Protein AF-A0A6N9JJS1-F1 (afdb_monomer_lite)

pLDDT: mean 86.95, std 12.05, range [42.81, 97.44]

Sequence (148 aa):
ASPIPASSGKTDRHRLNRGGNRQANWALYEIAIKRMAYDERTRRYVARRTSEGKSRREAVRCLKRYIAREVYHVLMDPNPDGAAPEGPELAKMRKAMRVTQKKAAAELGLSAATLGHLERGKRRSTKLERRYYELLCELERALPQTAS

Organism: NCBI:txid74426

Foldseek 3Di:
DDFDAPDPDPDGDTHDDPDDDPVVLVVLLVVLVVCCVPPPVSVVQLVVVVVVVDDSVVSSVVSSVVSVVVVVCCVVCVPVPCLFDFLLVLVVLCVVLVHQLCRLQVVLVHDSVVSVCRNVVVDDDRVSSNVSVVVSVVSVVPDPPPDD

InterPro domains:
  IPR001387 Cro/C1-type, helix-turn-helix domain [PF01381] (90-124)
  IPR001387 Cro/C1-type, helix-turn-helix domain [PS50943] (90-124)
  IPR001387 Cro/C1-type, helix-turn-helix domain [cd00093] (87-124)
  IPR003346 Transposase IS116/IS110/IS902, C-terminal [PF02371] (2-46)
  IPR010982 Lambda repressor-like, DNA-binding domain superfamily [G3DSA:1.10.260.40] (87-143)
  IPR010982 Lambda repressor-like, DNA-binding domain superfamily [SSF47413] (89-130)
  IPR047650 Transposase IS110-like [PTHR33055] (2-77)

Secondary structure (DSSP, 8-state):
-PPEE--SSSS--EE----S-HHHHHHHHHHHHHHHHH-HHHHHHHHHHHHTT--HHHHHHHHHHHHHHHHHHHHH-S-TT--S--HHHHHHHHHHTT--HHHHHHHHT--HHHHHHHHTTSS--HHHHHHHHHHHHHHHHTS-----

Structure (mmCIF, N/CA/C/O backbone):
data_AF-A0A6N9JJS1-F1
#
_entry.id   AF-A0A6N9JJS1-F1
#
loop_
_atom_site.group_PDB
_atom_site.id
_atom_site.type_symbol
_atom_site.label_atom_id
_atom_site.label_alt_id
_atom_site.label_comp_id
_atom_site.label_asym_id
_atom_site.label_entity_id
_atom_site.label_seq_id
_atom_site.pdbx_PDB_ins_code
_atom_site.Cartn_x
_atom_site.Cartn_y
_atom_site.Cartn_z
_atom_site.occupancy
_atom_site.B_iso_or_equiv
_atom_site.auth_seq_id
_atom_site.auth_comp_id
_atom_site.auth_asym_id
_atom_site.auth_atom_id
_atom_site.pdbx_PDB_model_num
ATOM 1 N N . ALA A 1 1 ? -1.221 -0.941 20.546 1.00 53.38 1 ALA A N 1
ATOM 2 C CA . ALA A 1 1 ? -1.208 -0.489 21.953 1.00 53.38 1 ALA A CA 1
ATOM 3 C C . ALA A 1 1 ? -1.587 -1.653 22.860 1.00 53.38 1 ALA A C 1
ATOM 5 O O . ALA A 1 1 ? -2.727 -2.108 22.792 1.00 53.38 1 ALA A O 1
ATOM 6 N N . SER A 1 2 ? -0.629 -2.150 23.646 1.00 57.06 2 SER A N 1
ATOM 7 C CA . SER A 1 2 ? -0.891 -3.120 24.713 1.00 57.06 2 SER A CA 1
ATOM 8 C C . SER A 1 2 ? -1.406 -2.354 25.945 1.00 57.06 2 SER A C 1
ATOM 10 O O . SER A 1 2 ? -0.712 -1.427 26.380 1.00 57.06 2 SER A O 1
ATOM 12 N N . PRO A 1 3 ? -2.633 -2.608 26.439 1.00 64.00 3 PRO A N 1
ATOM 13 C CA . PRO A 1 3 ? -3.163 -1.953 27.634 1.00 64.00 3 PRO A CA 1
ATOM 14 C C . PRO A 1 3 ? -2.343 -2.363 28.861 1.00 64.00 3 PRO A C 1
ATOM 16 O O . PRO A 1 3 ? -1.981 -3.529 28.981 1.00 64.00 3 PRO A O 1
ATOM 19 N N . ILE A 1 4 ? -2.047 -1.426 29.765 1.00 62.56 4 ILE A N 1
ATOM 20 C CA . ILE A 1 4 ? -1.287 -1.758 30.977 1.00 62.56 4 ILE A CA 1
ATOM 21 C C . ILE A 1 4 ? -2.293 -2.100 32.080 1.00 62.56 4 ILE A C 1
ATOM 23 O O . ILE A 1 4 ? -3.207 -1.297 32.301 1.00 62.56 4 ILE A O 1
ATOM 27 N N . PRO A 1 5 ? -2.144 -3.235 32.783 1.00 69.62 5 PRO A N 1
ATOM 28 C CA . PRO A 1 5 ? -2.962 -3.535 33.951 1.00 69.62 5 PRO A CA 1
ATOM 29 C C . PRO A 1 5 ? -2.885 -2.384 34.961 1.00 69.62 5 PRO A C 1
ATOM 31 O O . PRO A 1 5 ? -1.808 -1.865 35.265 1.00 69.62 5 PRO A O 1
ATOM 34 N N . ALA A 1 6 ? -4.036 -1.918 35.426 1.00 69.25 6 ALA A N 1
ATOM 35 C CA . ALA A 1 6 ? -4.170 -0.820 36.382 1.00 69.25 6 ALA A CA 1
ATOM 36 C C . ALA A 1 6 ? -5.107 -1.207 37.531 1.00 69.25 6 ALA A C 1
ATOM 38 O O . ALA A 1 6 ? -5.863 -0.379 38.040 1.00 69.25 6 ALA A O 1
ATOM 39 N N . SER A 1 7 ? -5.064 -2.477 37.917 1.00 70.50 7 SER A N 1
ATOM 40 C CA . SER A 1 7 ? -5.857 -3.044 38.996 1.00 70.50 7 SER A CA 1
ATOM 41 C C . SER A 1 7 ? -4.969 -3.795 39.979 1.00 70.50 7 SER A C 1
ATOM 43 O O . SER A 1 7 ? -4.155 -4.618 39.574 1.00 70.50 7 SER A O 1
ATOM 45 N N . SER A 1 8 ? -5.153 -3.516 41.269 1.00 60.91 8 SER A N 1
ATOM 46 C CA . SER A 1 8 ? -4.543 -4.238 42.395 1.00 60.91 8 SER A CA 1
ATOM 47 C C . SER A 1 8 ? -5.568 -5.079 43.178 1.00 60.91 8 SER A C 1
ATOM 49 O O . SER A 1 8 ? -5.280 -5.527 44.280 1.00 60.91 8 SER A O 1
ATOM 51 N N . GLY A 1 9 ? -6.777 -5.285 42.631 1.00 67.06 9 GLY A N 1
ATOM 52 C CA . GLY A 1 9 ? -7.887 -5.986 43.292 1.00 67.06 9 GLY A CA 1
ATOM 53 C C . GLY A 1 9 ? -8.853 -6.659 42.305 1.00 67.06 9 GLY A C 1
ATOM 54 O O . GLY A 1 9 ? -8.514 -6.857 41.143 1.00 67.06 9 GLY A O 1
ATOM 55 N N . LYS A 1 10 ? -10.080 -6.977 42.751 1.00 64.12 10 LYS A N 1
ATOM 56 C CA . LYS A 1 10 ? -11.111 -7.765 42.023 1.00 64.12 10 LYS A CA 1
ATOM 57 C C . LYS A 1 10 ? -11.702 -7.108 40.757 1.00 64.12 10 LYS A C 1
ATOM 59 O O . LYS A 1 10 ? -12.624 -7.651 40.158 1.00 64.12 10 LYS A O 1
ATOM 64 N N . THR A 1 11 ? -11.227 -5.926 40.372 1.00 62.66 11 THR A N 1
ATOM 65 C CA . THR A 1 11 ? -11.741 -5.141 39.239 1.00 62.66 11 THR A CA 1
ATOM 66 C C . THR A 1 11 ? -10.748 -5.192 38.087 1.00 62.66 11 THR A C 1
ATOM 68 O O . THR A 1 11 ? -9.649 -4.677 38.241 1.00 62.66 11 THR A O 1
ATOM 71 N N . ASP A 1 12 ? -11.120 -5.731 36.925 1.00 65.19 12 ASP A N 1
ATOM 72 C CA . ASP A 1 12 ? -10.252 -5.701 35.742 1.00 65.19 12 ASP A CA 1
ATOM 73 C C . ASP A 1 12 ? -10.283 -4.309 35.084 1.00 65.19 12 ASP A C 1
ATOM 75 O O . ASP A 1 12 ? -11.198 -3.961 34.332 1.00 65.19 12 ASP A O 1
ATOM 79 N N . ARG A 1 13 ? -9.294 -3.467 35.408 1.00 72.44 13 ARG A N 1
ATOM 80 C CA . ARG A 1 13 ? -9.123 -2.144 34.792 1.00 72.44 13 ARG A CA 1
ATOM 81 C C . ARG A 1 13 ? -7.777 -2.063 34.100 1.00 72.44 13 ARG A C 1
ATOM 83 O O . ARG A 1 13 ? -6.729 -2.258 34.703 1.00 72.44 13 ARG A O 1
ATOM 90 N N . HIS A 1 14 ? -7.807 -1.664 32.835 1.00 71.69 14 HIS A N 1
ATOM 91 C CA . HIS A 1 14 ? -6.613 -1.452 32.030 1.00 71.69 14 HIS A CA 1
ATOM 92 C C . HIS A 1 14 ? -6.426 0.041 31.734 1.00 71.69 14 HIS A C 1
ATOM 94 O O . HIS A 1 14 ? -7.310 0.684 31.159 1.00 71.69 14 HIS A O 1
ATOM 100 N N . ARG A 1 15 ? -5.262 0.605 32.085 1.00 68.19 15 ARG A N 1
ATOM 101 C CA . ARG A 1 15 ? -4.918 1.992 31.736 1.00 68.19 15 ARG A CA 1
ATOM 102 C C . ARG A 1 15 ? -4.410 2.100 30.303 1.00 68.19 15 ARG A C 1
ATOM 104 O O . ARG A 1 15 ? -3.782 1.191 29.751 1.00 68.19 15 ARG A O 1
ATOM 111 N N . LEU A 1 16 ? -4.655 3.267 29.710 1.00 69.62 16 LEU A N 1
ATOM 112 C CA . LEU A 1 16 ? -4.113 3.633 28.408 1.00 69.62 16 LEU A CA 1
ATOM 113 C C . LEU A 1 16 ? -2.585 3.746 28.498 1.00 69.62 16 LEU A C 1
ATOM 115 O O . LEU A 1 16 ? -2.062 4.561 29.256 1.00 69.62 16 LEU A O 1
ATOM 119 N N . ASN A 1 17 ? -1.876 2.966 27.686 1.00 69.12 17 ASN A N 1
ATOM 120 C CA . ASN A 1 17 ? -0.440 3.133 27.503 1.00 69.12 17 ASN A CA 1
ATOM 121 C C . ASN A 1 17 ? -0.173 4.417 26.691 1.00 69.12 17 ASN A C 1
ATOM 123 O O . ASN A 1 17 ? -0.596 4.506 25.536 1.00 69.12 17 ASN A O 1
ATOM 127 N N . ARG A 1 18 ? 0.486 5.410 27.308 1.00 66.56 18 ARG A N 1
ATOM 128 C CA . ARG A 1 18 ? 0.883 6.685 26.670 1.00 66.56 18 ARG A CA 1
ATOM 129 C C . ARG A 1 18 ? 2.261 6.626 25.987 1.00 66.56 18 ARG A C 1
ATOM 131 O O . ARG A 1 18 ? 2.646 7.603 25.347 1.00 66.56 18 ARG A O 1
ATOM 138 N N . GLY A 1 19 ? 2.996 5.524 26.145 1.00 70.12 19 GLY A N 1
ATOM 139 C CA . GLY A 1 19 ? 4.294 5.290 25.513 1.00 70.12 19 GLY A CA 1
ATOM 140 C C . GLY A 1 19 ? 4.193 4.768 24.073 1.00 70.12 19 GLY A C 1
ATOM 141 O O . GLY A 1 19 ? 3.113 4.425 23.582 1.00 70.12 19 GLY A O 1
ATOM 142 N N . GLY A 1 20 ? 5.344 4.692 23.396 1.00 78.31 20 GLY A N 1
ATOM 143 C CA . GLY A 1 20 ? 5.488 4.202 22.019 1.00 78.31 20 GLY A CA 1
ATOM 144 C C . GLY A 1 20 ? 5.407 5.291 20.939 1.00 78.31 20 GLY A C 1
ATOM 145 O O . GLY A 1 20 ? 5.283 6.480 21.229 1.00 78.31 20 GLY A O 1
ATOM 146 N N . ASN A 1 21 ? 5.471 4.881 19.667 1.00 87.31 21 ASN A N 1
ATOM 147 C CA . ASN A 1 21 ? 5.447 5.804 18.531 1.00 87.31 21 ASN A CA 1
ATOM 148 C C . ASN A 1 21 ? 4.050 6.440 18.364 1.00 87.31 21 ASN A C 1
ATOM 150 O O . ASN A 1 21 ? 3.083 5.782 17.960 1.00 87.31 21 ASN A O 1
ATOM 154 N N . ARG A 1 22 ? 3.935 7.735 18.693 1.00 85.62 22 ARG A N 1
ATOM 155 C CA . ARG A 1 22 ? 2.669 8.484 18.630 1.00 85.62 22 ARG A CA 1
ATOM 156 C C . ARG A 1 22 ? 2.153 8.659 17.205 1.00 85.62 22 ARG A C 1
ATOM 158 O O . ARG A 1 22 ? 0.948 8.535 17.006 1.00 85.62 22 ARG A O 1
ATOM 165 N N . GLN A 1 23 ? 3.040 8.881 16.237 1.00 90.31 23 GLN A N 1
ATOM 166 C CA . GLN A 1 23 ? 2.671 9.039 14.828 1.00 90.31 23 GLN A CA 1
ATOM 167 C C . GLN A 1 23 ? 2.076 7.742 14.273 1.00 90.31 23 GLN A C 1
ATOM 169 O O . GLN A 1 23 ? 0.981 7.756 13.719 1.00 90.31 23 GLN A O 1
ATOM 174 N N . ALA A 1 24 ? 2.717 6.598 14.526 1.00 89.06 24 ALA A N 1
ATOM 175 C CA . ALA A 1 24 ? 2.190 5.295 14.115 1.00 89.06 24 ALA A CA 1
ATOM 176 C C . ALA A 1 24 ? 0.835 4.990 14.783 1.00 89.06 24 ALA A C 1
ATOM 178 O O . ALA A 1 24 ? -0.120 4.553 14.140 1.00 89.06 24 ALA A O 1
ATOM 179 N N . ASN A 1 25 ? 0.710 5.276 16.083 1.00 88.00 25 ASN A N 1
ATOM 180 C CA . ASN A 1 25 ? -0.554 5.105 16.800 1.00 88.00 25 ASN A CA 1
ATOM 181 C C . ASN A 1 25 ? -1.671 6.020 16.274 1.00 88.00 25 ASN A C 1
ATOM 183 O O . ASN A 1 25 ? -2.839 5.612 16.324 1.00 88.00 25 ASN A O 1
ATOM 187 N N . TRP A 1 26 ? -1.328 7.227 15.820 1.00 91.88 26 TRP A N 1
ATOM 188 C CA . TRP A 1 26 ? -2.251 8.166 15.189 1.00 91.88 26 TRP A CA 1
ATOM 189 C C . TRP A 1 26 ? -2.676 7.682 13.803 1.00 91.88 26 TRP A C 1
ATOM 191 O O . TRP A 1 26 ? -3.873 7.593 13.558 1.00 91.88 26 TRP A O 1
ATOM 201 N N . ALA A 1 27 ? -1.743 7.235 12.959 1.00 94.12 27 ALA A N 1
ATOM 202 C CA . ALA A 1 27 ? -2.055 6.678 11.642 1.00 94.12 27 ALA A CA 1
ATOM 203 C C . ALA A 1 27 ? -3.054 5.510 11.736 1.00 94.12 27 ALA A C 1
ATOM 205 O O . ALA A 1 27 ? -4.070 5.488 11.046 1.00 94.12 27 ALA A O 1
ATOM 206 N N . LEU A 1 28 ? -2.847 4.581 12.679 1.00 94.62 28 LEU A N 1
ATOM 207 C CA . LEU A 1 28 ? -3.797 3.487 12.928 1.00 94.62 28 LEU A CA 1
ATOM 208 C C . LEU A 1 28 ? -5.176 3.980 13.391 1.00 94.62 28 LEU A C 1
ATOM 210 O O . LEU A 1 28 ? -6.189 3.339 13.116 1.00 94.62 28 LEU A O 1
ATOM 214 N N . TYR A 1 29 ? -5.224 5.077 14.150 1.00 93.81 29 TYR A N 1
ATOM 215 C CA . TYR A 1 29 ? -6.486 5.686 14.566 1.00 93.81 29 TYR A CA 1
ATOM 216 C C . TYR A 1 29 ? -7.194 6.348 13.383 1.00 93.81 29 TYR A C 1
ATOM 218 O O . TYR A 1 29 ? -8.385 6.126 13.194 1.00 93.81 29 TYR A O 1
ATOM 226 N N . GLU A 1 30 ? -6.468 7.095 12.561 1.00 96.25 30 GLU A N 1
ATOM 227 C CA . GLU A 1 30 ? -7.012 7.756 11.382 1.00 96.25 30 GLU A CA 1
ATOM 228 C C . GLU A 1 30 ? -7.598 6.744 10.386 1.00 96.25 30 GLU A C 1
ATOM 230 O O . GLU A 1 30 ? -8.733 6.911 9.939 1.00 96.25 30 GLU A O 1
ATOM 235 N N . ILE A 1 31 ? -6.884 5.640 10.124 1.00 96.06 31 ILE A N 1
ATOM 236 C CA . ILE A 1 31 ? -7.395 4.525 9.311 1.00 96.06 31 ILE A CA 1
ATOM 237 C C . ILE A 1 31 ? -8.688 3.971 9.918 1.00 96.06 31 ILE A C 1
ATOM 239 O O . ILE A 1 31 ? -9.656 3.747 9.194 1.00 96.06 31 ILE A O 1
ATOM 243 N N . ALA A 1 32 ? -8.739 3.776 11.240 1.00 96.19 32 ALA A N 1
ATOM 244 C CA . ALA A 1 32 ? -9.933 3.273 11.915 1.00 96.19 32 ALA A CA 1
ATOM 245 C C . ALA A 1 32 ? -11.140 4.204 11.723 1.00 96.19 3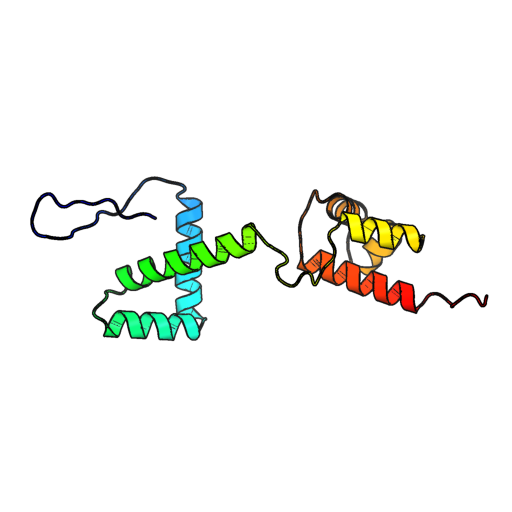2 ALA A C 1
ATOM 247 O O . ALA A 1 32 ? -12.225 3.729 11.394 1.00 96.19 32 ALA A O 1
ATOM 248 N N . ILE A 1 33 ? -10.956 5.518 11.881 1.00 96.38 33 ILE A N 1
ATOM 249 C CA . ILE A 1 33 ? -12.029 6.503 11.693 1.00 96.38 33 ILE A CA 1
ATOM 250 C C . ILE A 1 33 ? -12.499 6.539 10.237 1.00 96.38 33 ILE A C 1
ATOM 252 O O . ILE A 1 33 ? -13.703 6.476 9.991 1.00 96.38 33 ILE A O 1
ATOM 256 N N . LYS A 1 34 ? -11.573 6.562 9.271 1.00 97.44 34 LYS A N 1
ATOM 257 C CA . LYS A 1 34 ? -11.909 6.526 7.839 1.00 97.44 34 LYS A CA 1
ATOM 258 C C . LYS A 1 34 ? -12.655 5.243 7.465 1.00 97.44 34 LYS A C 1
ATOM 260 O O . LYS A 1 34 ? -13.679 5.310 6.795 1.00 97.44 34 LYS A O 1
ATOM 265 N N . ARG A 1 35 ? -12.222 4.078 7.953 1.00 96.88 35 ARG A N 1
ATOM 266 C CA . ARG A 1 35 ? -12.932 2.811 7.711 1.00 96.88 35 ARG A CA 1
ATOM 267 C C . ARG A 1 35 ? -14.317 2.782 8.352 1.00 96.88 35 ARG A C 1
ATOM 269 O O . ARG A 1 35 ? -15.258 2.332 7.721 1.00 96.88 35 ARG A O 1
ATOM 276 N N . MET A 1 36 ? -14.494 3.324 9.555 1.00 95.69 36 MET A N 1
ATOM 277 C CA . MET A 1 36 ? -15.839 3.464 10.129 1.00 95.69 36 MET A CA 1
ATOM 278 C C . MET A 1 36 ? -16.751 4.365 9.284 1.00 95.69 36 MET A C 1
ATOM 280 O O . MET A 1 36 ? -17.961 4.148 9.242 1.00 95.69 36 MET A O 1
ATOM 284 N N . ALA A 1 37 ? -16.181 5.367 8.613 1.00 95.38 37 ALA A N 1
ATOM 285 C CA . ALA A 1 37 ? -16.926 6.284 7.764 1.00 95.38 37 ALA A CA 1
ATOM 286 C C . ALA A 1 37 ? -17.257 5.706 6.382 1.00 95.38 37 ALA A C 1
ATOM 288 O O . ALA A 1 37 ? -18.318 6.039 5.876 1.00 95.38 37 ALA A O 1
ATOM 289 N N . TYR A 1 38 ? -16.421 4.852 5.786 1.00 96.62 38 TYR A N 1
ATOM 290 C CA . TYR A 1 38 ? -16.583 4.442 4.378 1.00 96.62 38 TYR A CA 1
ATOM 291 C C . TYR A 1 38 ? -16.632 2.927 4.135 1.00 96.62 38 TYR A C 1
ATOM 293 O O . TYR A 1 38 ? -17.157 2.501 3.114 1.00 96.62 38 TYR A O 1
ATOM 301 N N . ASP A 1 39 ? -16.107 2.106 5.046 1.00 96.31 39 ASP A N 1
ATOM 302 C CA . ASP A 1 39 ? -16.062 0.651 4.889 1.00 96.31 39 ASP A CA 1
ATOM 303 C C . ASP A 1 39 ? -17.232 -0.024 5.616 1.00 96.31 39 ASP A C 1
ATOM 305 O O . ASP A 1 39 ? -17.310 -0.066 6.850 1.00 96.31 39 ASP A O 1
ATOM 309 N N . GLU A 1 40 ? -18.128 -0.607 4.826 1.00 96.38 40 GLU A N 1
ATOM 310 C CA . GLU A 1 40 ? -19.316 -1.307 5.306 1.00 96.38 40 GLU A CA 1
ATOM 311 C C . GLU A 1 40 ? -18.968 -2.496 6.216 1.00 96.38 40 GLU A C 1
ATOM 313 O O . GLU A 1 40 ? -19.620 -2.715 7.242 1.00 96.38 40 GLU A O 1
ATOM 318 N N . ARG A 1 41 ? -17.878 -3.223 5.931 1.00 95.88 41 ARG A N 1
ATOM 319 C CA . ARG A 1 41 ? -17.421 -4.331 6.785 1.00 95.88 41 ARG A CA 1
ATOM 320 C C . ARG A 1 41 ? -17.063 -3.831 8.185 1.00 95.88 41 ARG A C 1
ATOM 322 O O . ARG A 1 41 ? -17.453 -4.437 9.188 1.00 95.88 41 ARG A O 1
ATOM 329 N N . THR A 1 42 ? -16.341 -2.716 8.263 1.00 96.25 42 THR A N 1
ATOM 330 C CA . THR A 1 42 ? -15.971 -2.082 9.532 1.00 96.25 42 THR A CA 1
ATOM 331 C C . THR A 1 42 ? -17.194 -1.543 10.275 1.00 96.25 42 THR A C 1
ATOM 333 O O . THR A 1 42 ? -17.276 -1.717 11.494 1.00 96.25 42 THR A O 1
ATOM 336 N N . ARG A 1 43 ? -18.170 -0.944 9.581 1.00 95.69 43 ARG A N 1
ATOM 337 C CA . ARG A 1 43 ? -19.428 -0.483 10.199 1.00 95.69 43 ARG A CA 1
ATOM 338 C C . ARG A 1 43 ? -20.192 -1.628 10.857 1.00 95.69 43 ARG A C 1
ATOM 340 O O . ARG A 1 43 ? -20.521 -1.527 12.039 1.00 95.69 43 ARG A O 1
ATOM 347 N N . ARG A 1 44 ? -20.375 -2.748 10.150 1.00 96.75 44 ARG A N 1
ATOM 348 C CA . ARG A 1 44 ? -21.008 -3.965 10.696 1.00 96.75 44 ARG A CA 1
ATOM 349 C C . ARG A 1 44 ? -20.258 -4.509 11.905 1.00 96.75 44 ARG A C 1
ATOM 351 O O . ARG A 1 44 ? -20.868 -4.859 12.913 1.00 96.75 44 ARG A O 1
ATOM 358 N N . TYR A 1 45 ? -18.926 -4.538 11.840 1.00 95.81 45 TYR A N 1
ATOM 359 C CA . TYR A 1 45 ? -18.101 -4.951 12.974 1.00 95.81 45 TYR A CA 1
ATOM 360 C C . TYR A 1 45 ? -18.325 -4.053 14.198 1.00 95.81 45 TYR A C 1
ATOM 362 O O . TYR A 1 45 ? -18.503 -4.562 15.304 1.00 95.81 45 TYR A O 1
ATOM 370 N N . VAL A 1 46 ? -18.331 -2.730 14.018 1.00 95.06 46 VAL A N 1
ATOM 371 C CA . VAL A 1 46 ? -18.554 -1.785 15.120 1.00 95.06 46 VAL A CA 1
ATOM 372 C C . VAL A 1 46 ? -19.964 -1.921 15.680 1.00 95.06 46 VAL A C 1
ATOM 374 O O . VAL A 1 46 ? -20.092 -1.992 16.897 1.00 95.06 46 VAL A O 1
ATOM 377 N N . ALA A 1 47 ? -20.990 -2.030 14.833 1.00 95.25 47 ALA A N 1
ATOM 378 C CA . ALA A 1 47 ? -22.368 -2.256 15.270 1.00 95.25 47 ALA A CA 1
ATOM 379 C C . ALA A 1 47 ? -22.478 -3.512 16.148 1.00 95.25 47 ALA A C 1
ATOM 381 O O . ALA A 1 47 ? -23.005 -3.438 17.255 1.00 95.25 47 ALA A O 1
ATOM 382 N N . ARG A 1 48 ? -21.859 -4.622 15.721 1.00 96.94 48 ARG A N 1
ATOM 383 C CA . ARG A 1 48 ? -21.782 -5.852 16.518 1.00 96.94 48 ARG A CA 1
ATOM 384 C C . ARG A 1 48 ? -21.045 -5.659 17.846 1.00 96.94 48 ARG A C 1
ATOM 386 O O . ARG A 1 48 ? -21.482 -6.158 18.873 1.00 96.94 48 ARG A O 1
ATOM 393 N N . ARG A 1 49 ? -19.917 -4.936 17.877 1.00 94.75 49 ARG A N 1
ATOM 394 C CA . ARG A 1 49 ? -19.226 -4.671 19.158 1.00 94.75 49 ARG A CA 1
ATOM 395 C C . ARG A 1 49 ? -20.081 -3.817 20.093 1.00 94.75 49 ARG A C 1
ATOM 397 O O . ARG A 1 49 ? -20.043 -4.044 21.298 1.00 94.75 49 ARG A O 1
ATOM 404 N N . THR A 1 50 ? -20.828 -2.862 19.549 1.00 93.06 50 THR A N 1
ATOM 405 C CA . THR A 1 50 ? -21.753 -2.028 20.320 1.00 93.06 50 THR A CA 1
ATOM 406 C C . THR A 1 50 ? -22.909 -2.856 20.881 1.00 93.06 50 THR A C 1
ATOM 408 O O . THR A 1 50 ? -23.232 -2.695 22.053 1.00 93.06 50 THR A O 1
ATOM 411 N N . SER A 1 51 ? -23.484 -3.787 20.107 1.00 94.69 51 SER A N 1
ATOM 412 C CA . SER A 1 51 ? -24.544 -4.683 20.600 1.00 94.69 51 SER A CA 1
ATOM 413 C C . SER A 1 51 ? -24.053 -5.652 21.683 1.00 94.69 51 SER A C 1
ATOM 415 O O . SER A 1 51 ? -24.823 -6.050 22.543 1.00 94.69 51 SER A O 1
ATOM 417 N N . GLU A 1 52 ? -22.760 -5.986 21.693 1.00 93.75 52 GLU A N 1
ATOM 418 C CA . GLU A 1 52 ? -22.095 -6.731 22.778 1.00 93.75 52 GLU A CA 1
ATOM 419 C C . GLU A 1 52 ? -21.799 -5.866 24.028 1.00 93.75 52 GLU A C 1
ATOM 421 O O . GLU A 1 52 ? -21.059 -6.291 24.914 1.00 93.75 52 GLU A O 1
ATOM 426 N N . GLY A 1 53 ? -22.305 -4.631 24.094 1.00 93.88 53 GLY A N 1
ATOM 427 C CA . GLY A 1 53 ? -22.143 -3.735 25.243 1.00 93.88 53 GLY A CA 1
ATOM 428 C C . GLY A 1 53 ? -20.840 -2.933 25.262 1.00 93.88 53 GLY A C 1
ATOM 429 O O . GLY A 1 53 ? -20.557 -2.247 26.244 1.00 93.88 53 GLY A O 1
ATOM 430 N N . LYS A 1 54 ? -20.024 -2.969 24.197 1.00 91.25 54 LYS A N 1
ATOM 431 C CA . LYS A 1 54 ? -18.806 -2.147 24.143 1.00 91.25 54 LYS A CA 1
ATOM 432 C C . LYS A 1 54 ? -19.123 -0.702 23.809 1.00 91.25 54 LYS A C 1
ATOM 434 O O . LYS A 1 54 ? -19.816 -0.399 22.841 1.00 91.25 54 LYS A O 1
ATOM 439 N N . SER A 1 55 ? -18.470 0.210 24.520 1.00 92.25 55 SER A N 1
ATOM 440 C CA . SER A 1 55 ? -18.452 1.615 24.134 1.00 92.25 55 SER A CA 1
ATOM 441 C C . SER A 1 55 ? -17.781 1.804 22.770 1.00 92.25 55 SER A C 1
ATOM 443 O O . SER A 1 55 ? -16.877 1.059 22.369 1.00 92.25 55 SER A O 1
ATOM 445 N N . ARG A 1 56 ? -18.122 2.897 22.079 1.00 89.56 56 ARG A N 1
ATOM 446 C CA . ARG A 1 56 ? -17.460 3.289 20.822 1.00 89.56 56 ARG A CA 1
ATOM 447 C C . ARG A 1 56 ? -15.932 3.331 20.959 1.00 89.56 56 ARG A C 1
ATOM 449 O O . ARG A 1 56 ? -15.215 2.888 20.064 1.00 89.56 56 ARG A O 1
ATOM 456 N N . ARG A 1 57 ? -15.414 3.818 22.096 1.00 89.06 57 ARG A N 1
ATOM 457 C CA . ARG A 1 57 ? -13.964 3.874 22.368 1.00 89.06 57 ARG A CA 1
ATOM 458 C C . ARG A 1 57 ? -13.344 2.477 22.452 1.00 89.06 57 ARG A C 1
ATOM 460 O O . ARG A 1 57 ? -12.228 2.273 21.975 1.00 89.06 57 ARG A O 1
ATOM 467 N N . GLU A 1 58 ? -14.044 1.513 23.041 1.00 89.19 58 GLU A N 1
ATOM 468 C CA . GLU A 1 58 ? -13.602 0.117 23.107 1.00 89.19 58 GLU A CA 1
ATOM 469 C C . GLU A 1 58 ? -13.661 -0.573 21.749 1.00 89.19 58 GLU A C 1
ATOM 471 O O . GLU A 1 58 ? -12.698 -1.247 21.377 1.00 89.19 58 GLU A O 1
ATOM 476 N N . ALA A 1 59 ? -14.727 -0.346 20.977 1.00 92.19 59 ALA A N 1
ATOM 477 C CA . ALA A 1 59 ? -14.849 -0.851 19.613 1.00 92.19 59 ALA A CA 1
ATOM 478 C C . ALA A 1 59 ? -13.695 -0.348 18.726 1.00 92.19 59 ALA A C 1
ATOM 480 O O . ALA A 1 59 ? -13.028 -1.153 18.071 1.00 92.19 59 ALA A O 1
ATOM 481 N N . VAL A 1 60 ? -13.371 0.952 18.793 1.00 91.88 60 VAL A N 1
ATOM 482 C CA . VAL A 1 60 ? -12.217 1.546 18.092 1.00 91.88 60 VAL A CA 1
ATOM 483 C C . VAL A 1 60 ? -10.900 0.919 18.552 1.00 91.88 60 VAL A C 1
ATOM 485 O O . VAL A 1 60 ? -10.053 0.589 17.724 1.00 91.88 60 VAL A O 1
ATOM 488 N N . ARG A 1 61 ? -10.702 0.693 19.859 1.00 90.38 61 ARG A N 1
ATOM 489 C CA . ARG A 1 61 ? -9.489 0.014 20.357 1.00 90.38 61 ARG A CA 1
ATOM 490 C C . ARG A 1 61 ? -9.360 -1.411 19.824 1.00 90.38 61 ARG A C 1
ATOM 492 O O . ARG A 1 61 ? -8.242 -1.828 19.528 1.00 90.38 61 ARG A O 1
ATOM 499 N N . CYS A 1 62 ? -10.459 -2.155 19.705 1.00 91.56 62 CYS A N 1
ATOM 500 C CA . CYS A 1 62 ? -10.441 -3.470 19.068 1.00 91.56 62 CYS A CA 1
ATOM 501 C C . CYS A 1 62 ? -10.086 -3.353 17.580 1.00 91.56 62 CYS A C 1
ATOM 503 O O . CYS A 1 62 ? -9.181 -4.047 17.124 1.00 91.56 62 CYS A O 1
ATOM 505 N N . LEU A 1 63 ? -10.730 -2.438 16.852 1.00 94.19 63 LEU A N 1
ATOM 506 C CA . LEU A 1 63 ? -10.494 -2.211 15.425 1.00 94.19 63 LEU A CA 1
ATOM 507 C C . LEU A 1 63 ? -9.031 -1.852 15.129 1.00 94.19 63 LEU A C 1
ATOM 509 O O . LEU A 1 63 ? -8.420 -2.452 14.252 1.00 94.19 63 LEU A O 1
ATOM 513 N N . LYS A 1 64 ? -8.420 -0.964 15.922 1.00 91.88 64 LYS A N 1
ATOM 514 C CA . LYS A 1 64 ? -6.994 -0.620 15.786 1.00 91.88 64 LYS A CA 1
ATOM 515 C C . LYS A 1 64 ? -6.068 -1.835 15.889 1.00 91.88 64 LYS A C 1
ATOM 517 O O . LYS A 1 64 ? -5.040 -1.850 15.223 1.00 91.88 64 LYS A O 1
ATOM 522 N N . ARG A 1 65 ? -6.397 -2.844 16.711 1.00 91.69 65 ARG A N 1
ATOM 523 C CA . ARG A 1 65 ? -5.599 -4.085 16.795 1.00 91.69 65 ARG A CA 1
ATOM 524 C C . ARG A 1 65 ? -5.727 -4.925 15.527 1.00 91.69 65 ARG A C 1
ATOM 526 O O . ARG A 1 65 ? -4.735 -5.495 15.094 1.00 91.69 65 ARG A O 1
ATOM 533 N N . TYR A 1 66 ? -6.921 -4.993 14.936 1.00 92.56 66 TYR A N 1
ATOM 534 C CA . TYR A 1 66 ? -7.120 -5.666 13.650 1.00 92.56 66 TYR A CA 1
ATOM 535 C C . TYR A 1 66 ? -6.363 -4.958 12.528 1.00 92.56 66 TYR A C 1
ATOM 537 O O . TYR A 1 66 ? -5.577 -5.606 11.850 1.00 92.56 66 TYR A O 1
ATOM 545 N N . ILE A 1 67 ? -6.494 -3.633 12.422 1.00 94.88 67 ILE A N 1
ATOM 546 C CA . ILE A 1 67 ? -5.762 -2.832 11.428 1.00 94.88 67 ILE A CA 1
ATOM 547 C C . ILE A 1 67 ? -4.251 -3.005 11.599 1.00 94.88 67 ILE A C 1
ATOM 549 O O . ILE A 1 67 ? -3.547 -3.191 10.619 1.00 94.88 67 ILE A O 1
ATOM 553 N N . ALA A 1 68 ? -3.739 -2.983 12.833 1.00 93.56 68 ALA A N 1
ATOM 554 C CA . ALA A 1 68 ? -2.311 -3.182 13.072 1.00 93.56 68 ALA A CA 1
ATOM 555 C C . ALA A 1 68 ? -1.814 -4.548 12.568 1.00 93.56 68 ALA A C 1
ATOM 557 O O . ALA A 1 68 ? -0.725 -4.616 12.010 1.00 93.56 68 ALA A O 1
ATOM 558 N N . ARG A 1 69 ? -2.609 -5.616 12.736 1.00 93.81 69 ARG A N 1
ATOM 559 C CA . ARG A 1 69 ? -2.279 -6.944 12.195 1.00 93.81 69 ARG A CA 1
ATOM 560 C C . ARG A 1 69 ? -2.306 -6.959 10.671 1.00 93.81 69 ARG A C 1
ATOM 562 O O . ARG A 1 69 ? -1.366 -7.454 10.070 1.00 93.81 69 ARG A O 1
ATOM 569 N N . GLU A 1 70 ? -3.330 -6.378 10.052 1.00 92.25 70 GLU A N 1
ATOM 570 C CA . GLU A 1 70 ? -3.403 -6.268 8.588 1.00 92.25 70 GLU A CA 1
ATOM 571 C C . GLU A 1 70 ? -2.204 -5.504 8.017 1.00 92.25 70 GLU A C 1
ATOM 573 O O . GLU A 1 70 ? -1.549 -5.979 7.098 1.00 92.25 70 GLU A O 1
ATOM 578 N N . VAL A 1 71 ? -1.876 -4.348 8.603 1.00 92.38 71 VAL A N 1
ATOM 579 C CA . VAL A 1 71 ? -0.722 -3.542 8.188 1.00 92.38 71 VAL A CA 1
ATOM 580 C C . VAL A 1 71 ? 0.576 -4.319 8.376 1.00 92.38 71 VAL A C 1
ATOM 582 O O . VAL A 1 71 ? 1.426 -4.280 7.497 1.00 92.38 71 VAL A O 1
ATOM 585 N N . TYR A 1 72 ? 0.733 -5.046 9.484 1.00 91.50 72 TYR A N 1
ATOM 586 C CA . TYR A 1 72 ? 1.907 -5.887 9.700 1.00 91.50 72 TYR A CA 1
ATOM 587 C C . TYR A 1 72 ? 2.067 -6.935 8.593 1.00 91.50 72 TYR A C 1
ATOM 589 O O . TYR A 1 72 ? 3.153 -7.038 8.033 1.00 91.50 72 TYR A O 1
ATOM 597 N N . HIS A 1 73 ? 0.997 -7.644 8.221 1.00 89.56 73 HIS A N 1
ATOM 598 C CA . HIS A 1 73 ? 1.056 -8.621 7.131 1.00 89.56 73 HIS A CA 1
ATOM 599 C C . HIS A 1 73 ? 1.443 -7.977 5.797 1.00 89.56 73 HIS A C 1
ATOM 601 O O . HIS A 1 73 ? 2.345 -8.475 5.141 1.00 89.56 73 HIS A O 1
ATOM 607 N N . VAL A 1 74 ? 0.857 -6.826 5.451 1.00 87.81 74 VAL A N 1
ATOM 608 C CA . VAL A 1 74 ? 1.206 -6.088 4.221 1.00 87.81 74 VAL A CA 1
ATOM 609 C C . VAL A 1 74 ? 2.655 -5.583 4.230 1.00 87.81 74 VAL A C 1
ATOM 611 O O . VAL A 1 74 ? 3.274 -5.457 3.179 1.00 87.81 74 VAL A O 1
ATOM 614 N N . LEU A 1 75 ? 3.208 -5.260 5.401 1.00 87.31 75 LEU A N 1
ATOM 615 C CA . LEU A 1 75 ? 4.600 -4.820 5.521 1.00 87.31 75 LEU A CA 1
ATOM 616 C C . LEU A 1 75 ? 5.599 -5.979 5.443 1.00 87.31 75 LEU A C 1
ATOM 618 O O . LEU A 1 75 ? 6.692 -5.781 4.922 1.00 87.31 75 LEU A O 1
ATOM 622 N N . MET A 1 76 ? 5.253 -7.143 5.999 1.00 88.19 76 MET A N 1
ATOM 623 C CA . MET A 1 76 ? 6.114 -8.332 5.971 1.00 88.19 76 MET A CA 1
ATOM 624 C C . MET A 1 76 ? 6.080 -9.022 4.610 1.00 88.19 76 MET A C 1
ATOM 626 O O . MET A 1 76 ? 7.109 -9.500 4.147 1.00 88.19 76 MET A O 1
ATOM 630 N N . ASP A 1 77 ? 4.912 -9.043 3.976 1.00 84.06 77 ASP A N 1
ATOM 631 C CA . ASP A 1 77 ? 4.705 -9.621 2.659 1.00 84.06 77 ASP A CA 1
ATOM 632 C C . ASP A 1 77 ? 3.884 -8.652 1.795 1.00 84.06 77 ASP A C 1
ATOM 634 O O . ASP A 1 77 ? 2.649 -8.695 1.770 1.00 84.06 77 ASP A O 1
ATOM 638 N N . PRO A 1 78 ? 4.558 -7.715 1.108 1.00 78.12 78 PRO A N 1
ATOM 639 C CA . PRO A 1 78 ? 3.877 -6.752 0.258 1.00 78.12 78 PRO A CA 1
ATOM 640 C C . PRO A 1 78 ? 3.314 -7.385 -1.025 1.00 78.12 78 PRO A C 1
ATOM 642 O O . PRO A 1 78 ? 2.545 -6.712 -1.717 1.00 78.12 78 PRO A O 1
ATOM 645 N N . ASN A 1 79 ? 3.679 -8.636 -1.346 1.00 79.75 79 ASN A N 1
ATOM 646 C CA . ASN A 1 79 ? 3.323 -9.345 -2.577 1.00 79.75 79 ASN A CA 1
ATOM 647 C C . ASN A 1 79 ? 2.782 -10.764 -2.288 1.00 79.75 79 ASN A C 1
ATOM 649 O O . ASN A 1 79 ? 3.357 -11.745 -2.762 1.00 79.75 79 ASN A O 1
ATOM 653 N N . PRO A 1 80 ? 1.657 -10.883 -1.560 1.00 72.44 80 PRO A N 1
ATOM 654 C CA . PRO A 1 80 ? 1.177 -12.171 -1.052 1.00 72.44 80 PRO A CA 1
ATOM 655 C C . PRO A 1 80 ? 0.764 -13.156 -2.150 1.00 72.44 80 PRO A C 1
ATOM 657 O O . PRO A 1 80 ? 0.867 -14.365 -1.972 1.00 72.44 80 PRO A O 1
ATOM 660 N N . ASP A 1 81 ? 0.326 -12.648 -3.302 1.00 76.31 81 ASP A N 1
ATOM 661 C CA . ASP A 1 81 ? -0.117 -13.482 -4.422 1.00 76.31 81 ASP A CA 1
ATOM 662 C C . ASP A 1 81 ? 1.043 -13.859 -5.363 1.00 76.31 81 ASP A C 1
ATOM 664 O O . ASP A 1 81 ? 0.817 -14.498 -6.388 1.00 76.31 81 ASP A O 1
ATOM 668 N N 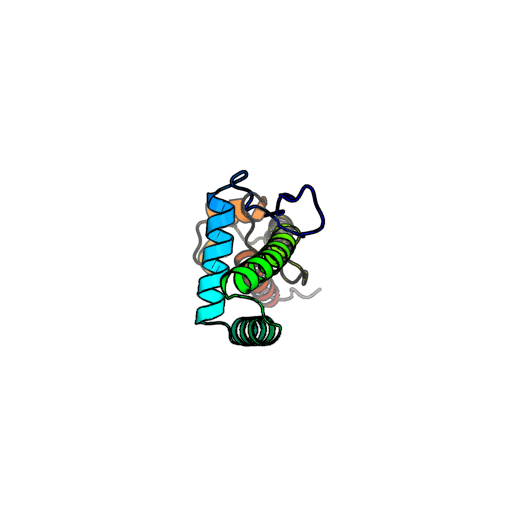. GLY A 1 82 ? 2.271 -13.390 -5.091 1.00 75.94 82 GLY A N 1
ATOM 669 C CA . GLY A 1 82 ? 3.424 -13.560 -5.986 1.00 75.94 82 GLY A CA 1
ATOM 670 C C . GLY A 1 82 ? 3.227 -12.951 -7.381 1.00 75.94 82 GLY A C 1
ATOM 671 O O . GLY A 1 82 ? 3.998 -13.224 -8.295 1.00 75.94 82 GLY A O 1
ATOM 672 N N . ALA A 1 83 ? 2.185 -12.134 -7.567 1.00 72.44 83 ALA A N 1
ATOM 673 C CA . ALA A 1 83 ? 1.686 -11.736 -8.881 1.00 72.44 83 ALA A CA 1
ATOM 674 C C . ALA A 1 83 ? 2.612 -10.764 -9.630 1.00 72.44 83 ALA A C 1
ATOM 676 O O . ALA A 1 83 ? 2.449 -10.566 -10.833 1.00 72.44 83 ALA A O 1
ATOM 677 N N . ALA A 1 84 ? 3.550 -10.128 -8.929 1.00 77.75 84 ALA A N 1
ATOM 678 C CA . ALA A 1 84 ? 4.567 -9.273 -9.525 1.00 77.75 84 ALA A CA 1
ATOM 679 C C . ALA A 1 84 ? 5.967 -9.797 -9.167 1.00 77.75 84 ALA A C 1
ATOM 681 O O . ALA A 1 84 ? 6.287 -9.845 -7.978 1.00 77.75 84 ALA A O 1
ATOM 682 N N . PRO A 1 85 ? 6.812 -10.155 -10.149 1.00 87.62 85 PRO A N 1
ATOM 683 C CA . PRO A 1 85 ? 8.220 -10.448 -9.904 1.00 87.62 85 PRO A CA 1
ATOM 684 C C . PRO A 1 85 ? 8.927 -9.260 -9.256 1.00 87.62 85 PRO A C 1
ATOM 686 O O . PRO A 1 85 ? 8.570 -8.097 -9.480 1.00 87.62 85 PRO A O 1
ATOM 689 N N . GLU A 1 86 ? 9.960 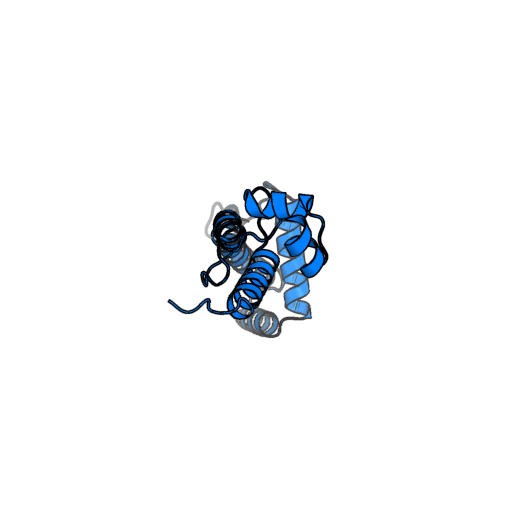-9.533 -8.465 1.00 88.44 86 GLU A N 1
ATOM 690 C CA . GLU A 1 86 ? 10.692 -8.454 -7.809 1.00 88.44 86 GLU A CA 1
ATOM 691 C C . GLU A 1 86 ? 11.507 -7.637 -8.817 1.00 88.44 86 GLU A C 1
ATOM 693 O O . GLU A 1 86 ? 11.911 -8.123 -9.874 1.00 88.44 86 GLU A O 1
ATOM 698 N N . GLY A 1 87 ? 11.826 -6.388 -8.466 1.00 90.81 87 GLY A N 1
ATOM 699 C CA . GLY A 1 87 ? 12.640 -5.502 -9.304 1.00 90.81 87 GLY A CA 1
ATOM 700 C C . GLY A 1 87 ? 13.876 -6.163 -9.949 1.00 90.81 87 GLY A C 1
ATOM 701 O O . GLY A 1 87 ? 14.064 -6.003 -11.159 1.00 90.81 87 GLY A O 1
ATOM 702 N N . PRO A 1 88 ? 14.698 -6.933 -9.208 1.00 93.06 88 PRO A N 1
ATOM 703 C CA . PRO A 1 88 ? 15.842 -7.641 -9.784 1.00 93.06 88 PRO A CA 1
ATOM 704 C C . PRO A 1 88 ? 15.475 -8.686 -10.846 1.00 93.06 88 PRO A C 1
ATOM 706 O O . PRO A 1 88 ? 16.235 -8.884 -11.793 1.00 93.06 88 PRO A O 1
ATOM 709 N N . GLU A 1 89 ? 14.328 -9.347 -10.719 1.00 93.00 89 GLU A N 1
ATOM 710 C CA . GLU A 1 89 ? 13.836 -10.328 -11.692 1.00 93.00 89 GLU A CA 1
ATOM 711 C C . GLU A 1 89 ? 13.342 -9.634 -12.960 1.00 93.00 89 GLU A C 1
ATOM 713 O O . GLU A 1 89 ? 13.741 -10.006 -14.064 1.00 93.00 89 GLU A O 1
ATOM 718 N N . LEU A 1 90 ? 12.600 -8.536 -12.807 1.00 94.19 90 LEU A N 1
ATOM 719 C CA . LEU A 1 90 ? 12.176 -7.689 -13.925 1.00 94.19 90 LEU A CA 1
ATOM 720 C C . LEU A 1 90 ? 13.383 -7.132 -14.695 1.00 94.19 90 LEU A C 1
ATOM 722 O O . LEU A 1 90 ? 13.383 -7.071 -15.925 1.00 94.19 90 LEU A O 1
ATOM 726 N N . ALA A 1 91 ? 14.467 -6.800 -13.988 1.00 95.25 91 ALA A N 1
ATOM 727 C CA . ALA A 1 91 ? 15.719 -6.379 -14.608 1.00 95.25 91 ALA A CA 1
ATOM 728 C C . ALA A 1 91 ? 16.363 -7.495 -15.449 1.00 95.25 91 ALA A C 1
ATOM 730 O O . ALA A 1 91 ? 16.920 -7.208 -16.512 1.00 95.25 91 ALA A O 1
ATOM 731 N N . LYS A 1 92 ? 16.305 -8.755 -14.989 1.00 95.25 92 LYS A N 1
ATOM 732 C CA . LYS A 1 92 ? 16.786 -9.920 -15.754 1.00 95.25 92 LYS A CA 1
ATOM 733 C C . LYS A 1 92 ? 15.954 -10.104 -17.024 1.00 95.25 92 LYS A C 1
ATOM 735 O O . LYS A 1 92 ? 16.539 -10.180 -18.101 1.00 95.25 92 LYS A O 1
ATOM 740 N N . MET A 1 93 ? 14.625 -10.075 -16.911 1.00 94.44 93 MET A N 1
ATOM 741 C CA . MET A 1 93 ? 13.705 -10.193 -18.052 1.00 94.44 93 MET A CA 1
ATOM 742 C C . MET A 1 93 ? 13.949 -9.100 -19.099 1.00 94.44 93 MET A C 1
ATOM 744 O O . MET A 1 93 ? 14.164 -9.388 -20.276 1.00 94.44 93 MET A O 1
ATOM 748 N N . ARG A 1 94 ? 14.020 -7.834 -18.670 1.00 95.31 94 ARG A N 1
ATOM 749 C CA . ARG A 1 94 ? 14.300 -6.709 -19.572 1.00 95.31 94 ARG A CA 1
ATOM 750 C C . ARG A 1 94 ? 15.630 -6.885 -20.310 1.00 95.31 94 ARG A C 1
ATOM 752 O O . ARG A 1 94 ? 15.711 -6.622 -21.511 1.00 95.31 94 ARG A O 1
ATOM 759 N N . LYS A 1 95 ? 16.685 -7.300 -19.597 1.00 95.25 95 LYS A N 1
ATOM 760 C CA . LYS A 1 95 ? 18.012 -7.539 -20.187 1.00 95.25 95 LYS A CA 1
ATOM 761 C C . LYS A 1 95 ? 17.988 -8.689 -21.193 1.00 95.25 95 LYS A C 1
ATOM 763 O O . LYS A 1 95 ? 18.606 -8.543 -22.243 1.00 95.25 95 LYS A O 1
ATOM 768 N N . ALA A 1 96 ? 17.262 -9.773 -20.909 1.00 93.25 96 ALA A N 1
ATOM 769 C CA . ALA A 1 96 ? 17.105 -10.899 -21.831 1.00 93.25 96 ALA A CA 1
ATOM 770 C C . ALA A 1 96 ? 16.471 -10.459 -23.162 1.00 93.25 96 ALA A C 1
ATOM 772 O O . ALA A 1 96 ? 16.968 -10.812 -24.227 1.00 93.25 96 ALA A O 1
ATOM 773 N N . MET A 1 97 ? 15.475 -9.571 -23.106 1.00 91.62 97 MET A N 1
ATOM 774 C CA . MET A 1 97 ? 14.844 -8.974 -24.292 1.00 91.62 97 MET A CA 1
ATOM 775 C C . MET A 1 97 ? 15.637 -7.817 -24.922 1.00 91.62 97 MET A C 1
ATOM 777 O O . MET A 1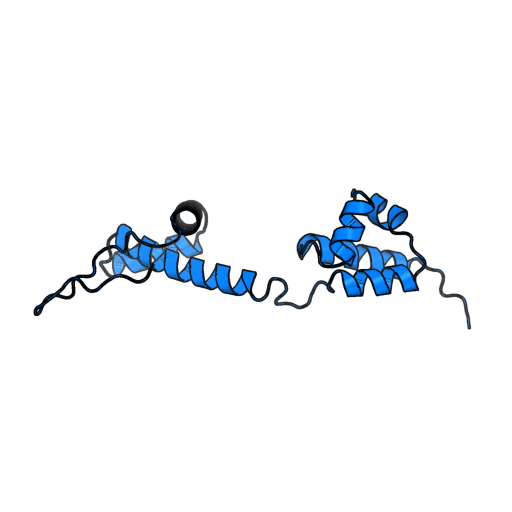 97 ? 15.164 -7.177 -25.860 1.00 91.62 97 MET A O 1
ATOM 781 N N . ARG A 1 98 ? 16.826 -7.490 -24.396 1.00 93.81 98 ARG A N 1
ATOM 782 C CA . ARG A 1 98 ? 17.672 -6.368 -24.850 1.00 93.81 98 ARG A CA 1
ATOM 783 C C . ARG A 1 98 ? 16.954 -5.010 -24.853 1.00 93.81 98 ARG A C 1
ATOM 785 O O . ARG A 1 98 ? 17.337 -4.088 -25.572 1.00 93.81 98 ARG A O 1
ATOM 792 N N . VAL A 1 99 ? 15.940 -4.847 -24.005 1.00 92.94 99 VAL A N 1
ATOM 793 C CA . VAL A 1 99 ? 15.221 -3.580 -23.844 1.00 92.94 99 VAL A 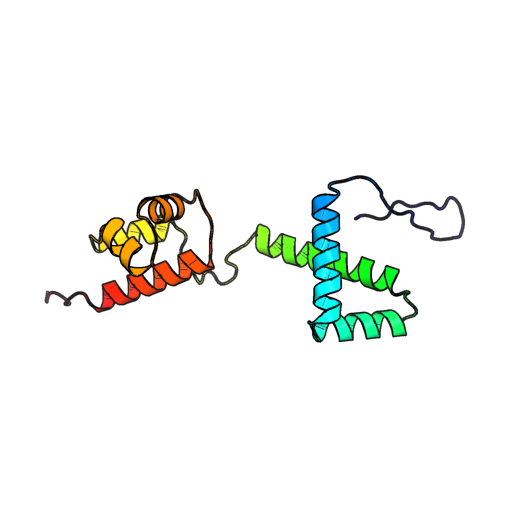CA 1
ATOM 794 C C . VAL A 1 99 ? 16.037 -2.658 -22.938 1.00 92.94 99 VAL A C 1
ATOM 796 O O . VAL A 1 99 ? 16.519 -3.050 -21.873 1.00 92.94 99 VAL A O 1
ATOM 799 N N . THR A 1 100 ? 16.217 -1.399 -23.333 1.00 95.06 100 THR A N 1
ATOM 800 C CA . THR A 1 100 ? 16.937 -0.426 -22.499 1.00 95.06 100 THR A CA 1
ATOM 801 C C . THR A 1 100 ? 16.050 0.075 -21.358 1.00 95.06 100 THR A C 1
ATOM 803 O O . THR A 1 100 ? 14.830 0.170 -21.504 1.00 95.06 100 THR A O 1
ATOM 806 N N . GLN A 1 101 ? 16.652 0.459 -20.224 1.00 95.44 101 GLN A N 1
ATOM 807 C CA . GLN A 1 101 ? 15.903 1.108 -19.135 1.00 95.44 101 GLN A CA 1
ATOM 808 C C . GLN A 1 101 ? 15.183 2.370 -19.624 1.00 95.44 101 GLN A C 1
ATOM 810 O O . GLN A 1 101 ? 14.073 2.639 -19.188 1.00 95.44 101 GLN A O 1
ATOM 815 N N . LYS A 1 102 ? 15.790 3.123 -20.554 1.00 96.00 102 LYS A N 1
ATOM 816 C CA . LYS A 1 102 ? 15.196 4.332 -21.140 1.00 96.00 102 LYS A CA 1
ATOM 817 C C . LYS A 1 102 ? 13.894 4.024 -21.885 1.00 96.00 102 LYS A C 1
ATOM 819 O O . LYS A 1 102 ? 12.918 4.732 -21.670 1.00 96.00 102 LYS A O 1
ATOM 824 N N . LYS A 1 103 ? 13.872 2.968 -22.710 1.00 94.88 103 LYS A N 1
ATOM 825 C CA . LYS A 1 103 ? 12.670 2.550 -23.449 1.00 94.88 103 LYS A CA 1
ATOM 826 C C . LYS A 1 103 ? 11.567 2.092 -22.493 1.00 94.88 103 LYS A C 1
ATOM 828 O O . LYS A 1 103 ? 10.478 2.644 -22.523 1.00 94.88 103 LYS A O 1
ATOM 833 N N . ALA A 1 104 ? 11.871 1.152 -21.597 1.00 95.00 104 ALA A N 1
ATOM 834 C CA . ALA A 1 104 ? 10.887 0.643 -20.637 1.00 95.00 104 ALA A CA 1
ATOM 835 C C . ALA A 1 104 ? 10.340 1.743 -19.707 1.00 95.00 104 ALA A C 1
ATOM 837 O O . ALA A 1 104 ? 9.153 1.774 -19.402 1.00 95.00 104 ALA A O 1
ATOM 838 N N . ALA A 1 105 ? 11.195 2.672 -19.270 1.00 96.25 105 ALA A N 1
ATOM 839 C CA . ALA A 1 105 ? 10.767 3.779 -18.425 1.00 96.25 105 ALA A CA 1
ATOM 840 C C . ALA A 1 105 ? 9.830 4.741 -19.169 1.00 96.25 105 ALA A C 1
ATOM 842 O O . ALA A 1 105 ? 8.850 5.181 -18.573 1.00 96.25 105 ALA A O 1
ATOM 843 N N . ALA A 1 106 ? 10.090 5.020 -20.452 1.00 95.56 106 ALA A N 1
ATOM 844 C CA . ALA A 1 106 ? 9.225 5.865 -21.271 1.00 95.56 106 ALA A CA 1
ATOM 845 C C . ALA A 1 106 ? 7.805 5.284 -21.382 1.00 95.56 106 ALA A C 1
ATOM 847 O O . ALA A 1 106 ? 6.847 5.998 -21.101 1.00 95.56 106 ALA A O 1
ATOM 848 N N . GLU A 1 107 ? 7.680 3.983 -21.662 1.00 94.75 107 GLU A N 1
ATOM 849 C CA . GLU A 1 107 ? 6.378 3.293 -21.740 1.00 94.75 107 GLU A CA 1
ATOM 850 C C . GLU A 1 107 ? 5.622 3.289 -20.400 1.00 94.75 107 GLU A C 1
ATOM 852 O O . GLU A 1 107 ? 4.399 3.382 -20.346 1.00 94.75 107 GLU A O 1
ATOM 857 N N . LEU A 1 108 ? 6.343 3.242 -19.275 1.00 94.69 108 LEU A N 1
ATOM 858 C CA . LEU A 1 108 ? 5.733 3.309 -17.943 1.00 94.69 108 LEU A CA 1
ATOM 859 C C . LEU A 1 108 ? 5.389 4.736 -17.486 1.00 94.69 108 LEU A C 1
ATOM 861 O O . LEU A 1 108 ? 4.761 4.890 -16.429 1.00 94.69 108 LEU A O 1
ATOM 865 N N . GLY A 1 109 ? 5.797 5.764 -18.240 1.00 95.19 109 GLY A N 1
ATOM 866 C CA . GLY A 1 109 ? 5.682 7.172 -17.853 1.00 95.19 109 GLY A CA 1
ATOM 867 C C . GLY A 1 109 ? 6.618 7.557 -16.701 1.00 95.19 109 GLY A C 1
ATOM 868 O O . GLY A 1 109 ? 6.247 8.337 -15.825 1.00 95.19 109 GLY A O 1
ATOM 869 N N . LEU A 1 110 ? 7.813 6.962 -16.644 1.00 94.81 110 LEU A N 1
ATOM 870 C CA . LEU A 1 110 ? 8.792 7.125 -15.569 1.00 94.81 110 LEU A CA 1
ATOM 871 C C . LEU A 1 110 ? 10.151 7.600 -16.092 1.00 94.81 110 LEU A C 1
ATOM 873 O O . LEU A 1 110 ? 10.482 7.477 -17.267 1.00 94.81 110 LEU A O 1
ATOM 877 N N . SER A 1 111 ? 11.001 8.080 -15.181 1.00 96.12 111 SER A N 1
ATOM 878 C CA . SER A 1 111 ? 12.415 8.294 -15.495 1.00 96.12 111 SER A CA 1
ATOM 879 C C . SER A 1 111 ? 13.198 6.976 -15.458 1.00 96.12 111 SER A C 1
ATOM 881 O O . SER A 1 111 ? 12.911 6.086 -14.648 1.00 96.12 111 SER A O 1
ATOM 883 N N . ALA A 1 1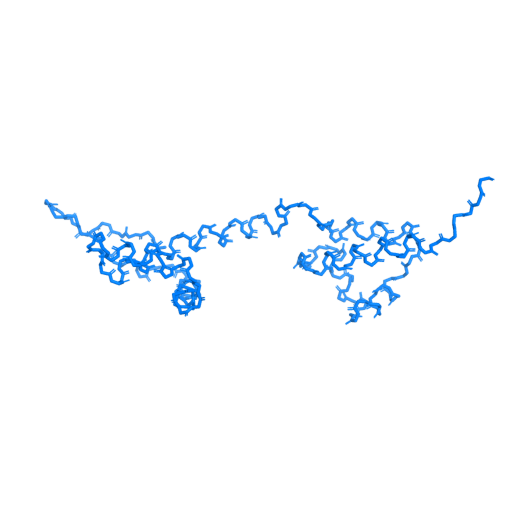12 ? 14.257 6.877 -16.267 1.00 94.75 112 ALA A N 1
ATOM 884 C CA . ALA A 1 112 ? 15.169 5.731 -16.231 1.00 94.75 112 ALA A CA 1
ATOM 885 C C . ALA A 1 112 ? 15.815 5.543 -14.842 1.00 94.75 112 ALA A C 1
ATOM 887 O O . ALA A 1 112 ? 16.040 4.413 -14.417 1.00 94.75 112 ALA A O 1
ATOM 888 N N . ALA A 1 113 ? 16.044 6.629 -14.092 1.00 94.44 113 ALA A N 1
ATOM 889 C CA . ALA A 1 113 ? 16.548 6.566 -12.720 1.00 94.44 113 ALA A CA 1
ATOM 890 C C . ALA A 1 113 ? 15.530 5.932 -11.756 1.00 94.44 113 ALA A C 1
ATOM 892 O O . ALA A 1 113 ? 15.896 5.100 -10.925 1.00 94.44 113 ALA A O 1
ATOM 893 N N . THR A 1 114 ? 14.243 6.279 -11.886 1.00 93.44 114 THR A N 1
ATOM 894 C CA . THR A 1 114 ? 13.157 5.664 -11.108 1.00 93.44 114 THR A CA 1
ATOM 895 C C . THR A 1 114 ? 13.076 4.167 -11.391 1.00 93.44 114 THR A C 1
ATOM 897 O O . THR A 1 114 ? 13.023 3.379 -10.445 1.00 93.44 114 THR A O 1
ATOM 900 N N . LEU A 1 115 ? 13.120 3.770 -12.667 1.00 94.50 115 LEU A N 1
ATOM 901 C CA . LEU A 1 115 ? 13.112 2.359 -13.051 1.00 94.50 115 LEU A CA 1
ATOM 902 C C . LEU A 1 115 ? 14.370 1.637 -12.544 1.00 94.50 115 LEU A C 1
ATOM 904 O O . LEU A 1 115 ? 14.281 0.550 -11.989 1.00 94.50 115 LEU A O 1
ATOM 908 N N . GLY A 1 116 ? 15.537 2.279 -12.613 1.00 96.12 116 GLY A N 1
ATOM 909 C CA . GLY A 1 116 ? 16.780 1.733 -12.074 1.00 96.12 116 GLY A CA 1
ATOM 910 C C . GLY A 1 116 ? 16.792 1.584 -10.546 1.00 96.12 116 GLY A C 1
ATOM 911 O O . GLY A 1 116 ? 17.493 0.716 -10.027 1.00 96.12 116 GLY A O 1
ATOM 912 N N . HIS A 1 117 ? 16.062 2.414 -9.791 1.00 95.19 117 HIS A N 1
ATOM 913 C CA . HIS A 1 117 ? 15.866 2.217 -8.346 1.00 95.19 117 HIS A CA 1
ATOM 914 C C . HIS A 1 117 ? 14.967 1.020 -8.046 1.00 95.19 117 HIS A C 1
ATOM 916 O O . HIS A 1 117 ? 15.270 0.264 -7.122 1.00 95.19 117 HIS A O 1
ATOM 922 N N . LEU A 1 118 ? 13.905 0.849 -8.838 1.00 93.38 118 LEU A N 1
ATOM 923 C CA . LEU A 1 118 ? 13.006 -0.299 -8.757 1.00 93.38 118 LEU A CA 1
ATOM 924 C C . LEU A 1 118 ? 13.772 -1.599 -9.031 1.00 93.38 118 LEU A C 1
ATOM 926 O O . LEU A 1 118 ? 13.780 -2.493 -8.197 1.00 93.38 118 LEU A O 1
ATOM 930 N N . GLU A 1 119 ? 14.515 -1.657 -10.140 1.00 95.19 119 GLU A N 1
ATOM 931 C CA . GLU A 1 119 ? 15.278 -2.842 -10.562 1.00 95.19 119 GLU A CA 1
ATOM 932 C C . GLU A 1 119 ? 16.346 -3.290 -9.557 1.00 95.19 119 GLU A C 1
ATOM 934 O O . GLU A 1 119 ? 16.684 -4.466 -9.484 1.00 95.19 119 GLU A O 1
ATOM 939 N N . ARG A 1 120 ? 16.886 -2.362 -8.762 1.00 94.19 120 ARG A N 1
ATOM 940 C CA . ARG A 1 120 ? 17.859 -2.667 -7.700 1.00 94.19 120 ARG A CA 1
ATOM 941 C C . ARG A 1 120 ? 17.209 -2.997 -6.355 1.00 94.19 120 ARG A C 1
ATOM 943 O O . ARG A 1 120 ? 17.926 -3.139 -5.372 1.00 94.19 120 ARG A O 1
ATOM 950 N N . GLY A 1 121 ? 15.879 -3.016 -6.271 1.00 88.75 121 GLY A N 1
ATOM 951 C CA . GLY A 1 121 ? 15.147 -3.212 -5.018 1.00 88.75 121 GLY A CA 1
ATOM 952 C C . GLY A 1 121 ? 15.277 -2.053 -4.021 1.00 88.75 121 GLY A C 1
ATOM 953 O O . GLY A 1 121 ? 14.794 -2.159 -2.898 1.00 88.75 121 GLY A O 1
ATOM 954 N N . LYS A 1 122 ? 15.884 -0.917 -4.408 1.00 88.44 122 LYS A N 1
ATOM 955 C CA . LYS A 1 122 ? 16.016 0.270 -3.537 1.00 88.44 122 LYS A CA 1
ATOM 956 C C . LYS A 1 122 ? 14.674 0.946 -3.263 1.00 88.44 122 LYS A C 1
ATOM 958 O O . LYS A 1 122 ? 14.536 1.691 -2.298 1.00 88.44 122 LYS A O 1
ATOM 963 N N . ARG A 1 123 ? 13.694 0.711 -4.134 1.00 84.00 123 ARG A N 1
ATOM 964 C CA . ARG A 1 123 ? 12.303 1.121 -3.973 1.00 84.00 123 ARG A CA 1
ATOM 965 C C . ARG A 1 123 ? 11.433 -0.103 -4.209 1.00 84.00 123 ARG A C 1
ATOM 967 O O . ARG A 1 123 ? 11.514 -0.674 -5.289 1.00 84.00 123 ARG A O 1
ATOM 974 N N . ARG A 1 124 ? 10.582 -0.458 -3.245 1.00 81.56 124 ARG A N 1
ATOM 975 C CA . ARG A 1 124 ? 9.544 -1.482 -3.429 1.00 81.56 124 ARG A CA 1
ATOM 976 C C . ARG A 1 124 ? 8.222 -0.828 -3.783 1.00 81.56 124 ARG A C 1
ATOM 978 O O . ARG A 1 124 ? 7.810 0.148 -3.152 1.00 81.56 124 ARG A O 1
ATOM 985 N N . SER A 1 125 ? 7.575 -1.339 -4.823 1.00 88.06 125 SER A N 1
ATOM 986 C CA . SER A 1 125 ? 6.235 -0.908 -5.206 1.00 88.06 125 SER A CA 1
ATOM 987 C C . SER A 1 125 ? 5.570 -2.001 -6.025 1.00 88.06 125 SER A C 1
ATOM 989 O O . SER A 1 125 ? 5.727 -2.036 -7.240 1.00 88.06 125 SER A O 1
ATOM 991 N N . THR A 1 126 ? 4.770 -2.838 -5.371 1.00 87.19 126 THR A N 1
ATOM 992 C CA . THR A 1 126 ? 4.108 -3.980 -6.019 1.00 87.19 126 THR A CA 1
ATOM 993 C C . THR A 1 126 ? 3.208 -3.572 -7.175 1.00 87.19 126 THR A C 1
ATOM 995 O O . THR A 1 126 ? 3.210 -4.211 -8.221 1.00 87.19 126 THR A O 1
ATOM 998 N N . LYS A 1 127 ? 2.507 -2.437 -7.059 1.00 88.56 127 LYS A N 1
ATOM 999 C CA . LYS A 1 127 ? 1.711 -1.883 -8.165 1.00 88.56 127 LYS A CA 1
ATOM 1000 C C . LYS A 1 127 ? 2.567 -1.539 -9.389 1.00 88.56 127 LYS A C 1
ATOM 1002 O O . LYS A 1 127 ? 2.129 -1.748 -10.516 1.00 88.56 127 LYS A O 1
ATOM 1007 N N . LEU A 1 128 ? 3.752 -0.964 -9.180 1.00 90.94 128 LEU A N 1
ATOM 1008 C CA . LEU A 1 128 ? 4.639 -0.607 -10.283 1.00 90.94 128 LEU A CA 1
ATOM 1009 C C . LEU A 1 128 ? 5.373 -1.834 -10.836 1.00 90.94 128 LEU A C 1
ATOM 1011 O O . LEU A 1 128 ? 5.498 -1.950 -12.048 1.00 90.94 128 LEU A O 1
ATOM 1015 N N . GLU A 1 129 ? 5.812 -2.742 -9.966 1.00 92.69 129 GLU A N 1
ATOM 1016 C CA . GLU A 1 129 ? 6.401 -4.035 -10.334 1.00 92.69 129 GLU A CA 1
ATOM 1017 C C . GLU A 1 129 ? 5.431 -4.823 -11.227 1.00 92.69 129 GLU A C 1
ATOM 1019 O O . GLU A 1 129 ? 5.832 -5.287 -12.289 1.00 92.69 129 GLU A O 1
ATOM 1024 N N . ARG A 1 130 ? 4.134 -4.851 -10.886 1.00 92.31 130 ARG A N 1
ATOM 1025 C CA . ARG A 1 130 ? 3.093 -5.499 -11.696 1.00 92.31 130 ARG A CA 1
ATOM 1026 C C . ARG A 1 130 ? 2.930 -4.873 -13.080 1.00 92.31 130 ARG A C 1
ATOM 1028 O O . ARG A 1 130 ? 3.000 -5.578 -14.075 1.00 92.31 130 ARG A O 1
ATOM 1035 N N . ARG A 1 131 ? 2.782 -3.545 -13.153 1.00 93.69 131 ARG A N 1
ATOM 1036 C CA . ARG A 1 131 ? 2.681 -2.828 -14.441 1.00 93.69 131 ARG A CA 1
ATOM 1037 C C . ARG A 1 131 ? 3.917 -3.035 -15.310 1.00 93.69 131 ARG A C 1
ATOM 1039 O O . ARG A 1 131 ? 3.818 -3.121 -16.527 1.00 93.69 131 ARG A O 1
ATOM 1046 N N . TYR A 1 132 ? 5.092 -3.068 -14.684 1.00 94.50 132 TYR A N 1
ATOM 1047 C CA . TYR A 1 132 ? 6.337 -3.305 -15.396 1.00 94.50 132 TYR A CA 1
ATOM 1048 C C . TYR A 1 132 ? 6.410 -4.742 -15.919 1.00 94.50 132 TYR A C 1
ATOM 1050 O O . TYR A 1 132 ? 6.785 -4.943 -17.068 1.00 94.50 132 TYR A O 1
ATOM 1058 N N . TYR A 1 133 ? 5.998 -5.723 -15.118 1.00 93.44 133 TYR A N 1
ATOM 1059 C CA . TYR A 1 133 ? 5.886 -7.111 -15.552 1.00 93.44 133 TYR A CA 1
ATOM 1060 C C . TYR A 1 133 ? 4.936 -7.276 -16.743 1.00 93.44 133 TYR A C 1
ATOM 1062 O O . TYR A 1 133 ? 5.331 -7.849 -17.753 1.00 93.44 133 TYR A O 1
ATOM 1070 N N . GLU A 1 134 ? 3.730 -6.709 -16.659 1.00 93.69 134 GLU A N 1
ATOM 1071 C CA . GLU A 1 134 ? 2.731 -6.734 -17.736 1.00 93.69 134 GLU A CA 1
ATOM 1072 C C . GLU A 1 134 ? 3.304 -6.155 -19.039 1.00 93.69 134 GLU A C 1
ATOM 1074 O O . GLU A 1 134 ? 3.262 -6.821 -20.072 1.00 93.69 134 GLU A O 1
ATOM 1079 N N . LEU A 1 135 ? 3.956 -4.988 -18.968 1.00 94.44 135 LEU A N 1
ATOM 1080 C CA . LEU A 1 135 ? 4.644 -4.381 -20.110 1.00 94.44 135 LEU A CA 1
ATOM 1081 C C . LEU A 1 135 ? 5.729 -5.300 -20.696 1.00 94.44 135 LEU A C 1
ATOM 1083 O O . LEU A 1 135 ? 5.865 -5.409 -21.911 1.00 94.44 135 LEU A O 1
ATOM 1087 N N . LEU A 1 136 ? 6.544 -5.934 -19.850 1.00 93.88 136 LEU A N 1
ATOM 1088 C CA . LEU A 1 136 ? 7.599 -6.834 -20.317 1.00 93.88 136 LEU A CA 1
ATOM 1089 C C . LEU A 1 136 ? 7.011 -8.064 -21.021 1.00 93.88 136 LEU A C 1
ATOM 1091 O O . LEU A 1 136 ? 7.524 -8.438 -22.070 1.00 93.88 136 LEU A O 1
ATOM 1095 N N . CYS A 1 137 ? 5.919 -8.635 -20.510 1.00 92.69 137 CYS A N 1
ATOM 1096 C CA . CYS A 1 137 ? 5.201 -9.723 -21.176 1.00 92.69 137 CYS A CA 1
ATOM 1097 C C . CYS A 1 137 ? 4.574 -9.287 -22.511 1.00 92.69 137 CYS A C 1
ATOM 1099 O O . CYS A 1 137 ? 4.565 -10.059 -23.468 1.00 92.69 137 CYS A O 1
ATOM 1101 N N . GLU A 1 138 ? 4.051 -8.064 -22.604 1.00 93.00 138 GLU A N 1
ATOM 1102 C CA . GLU A 1 138 ? 3.534 -7.511 -23.862 1.00 93.00 138 GLU A CA 1
ATOM 1103 C C . GLU A 1 138 ? 4.645 -7.334 -24.902 1.00 93.00 138 GLU A C 1
ATOM 1105 O O . GLU A 1 138 ? 4.492 -7.745 -26.053 1.00 93.00 138 GLU A O 1
ATOM 1110 N N . LEU A 1 139 ? 5.790 -6.783 -24.491 1.00 90.12 139 LEU A N 1
ATOM 1111 C CA . LEU A 1 139 ? 6.960 -6.627 -25.356 1.00 90.12 139 LEU A CA 1
ATOM 1112 C C . LEU A 1 139 ? 7.526 -7.976 -25.806 1.00 90.12 139 LEU A C 1
ATOM 1114 O O . LEU A 1 139 ? 7.936 -8.098 -26.957 1.00 90.12 139 LEU A O 1
ATOM 1118 N N . GLU A 1 140 ? 7.525 -8.978 -24.927 1.00 89.44 140 GLU A N 1
ATOM 1119 C CA . GLU A 1 140 ? 7.952 -10.341 -25.245 1.00 89.44 140 GLU A CA 1
ATOM 1120 C C . GLU A 1 140 ? 7.074 -10.964 -26.335 1.00 89.44 140 GLU A C 1
ATOM 1122 O O . GLU A 1 140 ? 7.591 -11.509 -27.307 1.00 89.44 140 GLU A O 1
ATOM 1127 N N . ARG A 1 141 ? 5.748 -10.813 -26.230 1.00 89.00 141 ARG A N 1
ATOM 1128 C CA . ARG A 1 141 ? 4.792 -11.306 -27.239 1.00 89.00 141 ARG A CA 1
ATOM 1129 C C . ARG A 1 141 ? 4.915 -10.598 -28.588 1.00 89.00 141 ARG A C 1
ATOM 1131 O O . ARG A 1 141 ? 4.571 -11.186 -29.607 1.00 89.00 141 ARG A O 1
ATOM 1138 N N . ALA A 1 142 ? 5.361 -9.344 -28.592 1.00 83.50 142 ALA A N 1
ATOM 1139 C CA . ALA A 1 142 ? 5.519 -8.539 -29.801 1.00 83.50 142 ALA A CA 1
ATOM 1140 C C . ALA A 1 142 ? 6.841 -8.802 -30.549 1.00 83.50 142 ALA A C 1
ATOM 1142 O O . ALA A 1 142 ? 7.015 -8.306 -31.665 1.00 83.50 142 ALA A O 1
ATOM 1143 N N . LEU A 1 143 ? 7.783 -9.554 -29.964 1.00 74.06 143 LEU A N 1
ATOM 1144 C CA . LEU A 1 143 ? 8.996 -9.964 -30.667 1.00 74.06 143 LEU A CA 1
ATOM 1145 C C . LEU A 1 143 ? 8.630 -11.007 -31.737 1.00 74.06 143 LEU A C 1
ATOM 1147 O O . LEU A 1 143 ? 7.954 -11.987 -31.419 1.00 74.06 143 LEU A O 1
ATOM 1151 N N . PRO A 1 144 ? 9.068 -10.839 -33.000 1.00 67.56 144 PRO A N 1
ATOM 1152 C CA . PRO A 1 144 ? 8.873 -11.873 -34.003 1.00 67.56 144 PRO A CA 1
ATOM 1153 C C . PRO A 1 144 ? 9.577 -13.139 -33.516 1.00 67.56 144 PRO A C 1
ATOM 1155 O O . PRO A 1 144 ? 10.771 -13.098 -33.210 1.00 67.56 144 PRO A O 1
ATOM 1158 N N . GLN A 1 145 ? 8.840 -14.250 -33.421 1.00 59.94 145 GLN A N 1
ATOM 1159 C CA . GLN A 1 145 ? 9.441 -15.560 -33.189 1.00 59.94 145 GLN A CA 1
ATOM 1160 C C . GLN A 1 145 ? 10.351 -15.834 -34.384 1.00 59.94 145 GLN A C 1
ATOM 1162 O O . GLN A 1 145 ? 9.885 -16.204 -35.460 1.00 59.94 145 GLN A O 1
ATOM 1167 N N . THR A 1 146 ? 11.643 -15.547 -34.243 1.00 48.47 146 THR A N 1
ATOM 1168 C CA . THR A 1 146 ? 12.622 -15.896 -35.264 1.00 48.47 146 THR A CA 1
ATOM 1169 C C . THR A 1 146 ? 12.619 -17.411 -35.358 1.00 48.47 146 THR A C 1
ATOM 1171 O O . THR A 1 146 ? 12.978 -18.084 -34.391 1.00 48.47 146 THR A O 1
ATOM 1174 N N . ALA A 1 147 ? 12.119 -17.900 -36.493 1.00 42.81 147 ALA A N 1
ATOM 1175 C CA . ALA A 1 147 ? 12.053 -19.303 -36.851 1.00 42.81 147 ALA A CA 1
ATOM 1176 C C . ALA A 1 147 ? 13.401 -19.987 -36.589 1.00 42.81 147 ALA A C 1
ATOM 1178 O O . ALA A 1 147 ? 14.459 -19.418 -36.878 1.00 42.81 147 ALA A O 1
ATOM 1179 N N . SER A 1 148 ? 13.303 -21.170 -35.983 1.00 43.19 148 SER A N 1
ATOM 1180 C CA . SER A 1 148 ? 14.402 -22.108 -35.768 1.00 43.19 148 SER A CA 1
ATOM 1181 C C . SER A 1 148 ? 15.016 -22.600 -37.074 1.00 43.19 148 SER A C 1
ATOM 1183 O O . SER A 1 148 ? 14.335 -22.529 -38.121 1.00 43.19 148 SER A O 1
#

Radius of gyration: 23.66 Å; chains: 1; bounding box: 43×31×80 Å